Protein AF-A0A935LXB7-F1 (afdb_monomer)

Radius of gyration: 17.42 Å; Cα contacts (8 Å, |Δi|>4): 204; chains: 1; bounding box: 47×28×51 Å

Secondary structure (DSSP, 8-state):
-EEEEEEEEEETTEEEEEEEEEE-PBPTTS-B-----S--EEEEEE--HHHHHHHHHHHHHTTGGG--HHHHT--EEEEETTEEEE----S-EEEEEEEE-SS-EEEEEEESHHHHHHH-TT-HHHHHHHHHHHHHHHHHT-GGGS--

Structure (mmCIF, N/CA/C/O backbone):
data_AF-A0A935LXB7-F1
#
_entry.id   AF-A0A935LXB7-F1
#
loop_
_atom_site.group_PDB
_atom_site.id
_atom_site.type_symbol
_atom_site.label_atom_id
_atom_site.label_alt_id
_atom_site.label_comp_id
_atom_site.label_asym_id
_atom_site.label_entity_id
_atom_site.label_seq_id
_atom_site.pdbx_PDB_ins_code
_atom_site.Cartn_x
_atom_site.Cartn_y
_atom_site.Cartn_z
_atom_site.occupancy
_atom_site.B_iso_or_equiv
_atom_site.auth_seq_id
_atom_site.auth_comp_id
_atom_site.auth_asym_id
_atom_site.auth_atom_id
_atom_site.pdbx_PDB_model_num
ATOM 1 N N . MET A 1 1 ? 19.664 -3.097 11.910 1.00 53.97 1 MET A N 1
ATOM 2 C CA . MET A 1 1 ? 18.574 -2.351 11.214 1.00 53.97 1 MET A CA 1
ATOM 3 C C . MET A 1 1 ? 17.272 -2.235 12.041 1.00 53.97 1 MET A C 1
ATOM 5 O O . MET A 1 1 ? 16.930 -3.166 12.768 1.00 53.97 1 MET A O 1
ATOM 9 N N . ARG A 1 2 ? 16.499 -1.135 11.924 1.00 57.44 2 ARG A N 1
ATOM 10 C CA . ARG A 1 2 ? 15.151 -0.969 12.534 1.00 57.44 2 ARG A CA 1
ATOM 11 C C . ARG A 1 2 ? 14.087 -0.778 11.454 1.00 57.44 2 ARG A C 1
ATOM 13 O O . ARG A 1 2 ? 14.180 0.160 10.672 1.00 57.44 2 ARG A O 1
ATOM 20 N N . THR A 1 3 ? 13.020 -1.572 11.494 1.00 59.97 3 THR A N 1
ATOM 21 C CA . THR A 1 3 ? 11.838 -1.367 10.638 1.00 59.97 3 THR A CA 1
ATOM 22 C C . THR A 1 3 ? 10.629 -1.048 11.506 1.00 59.97 3 THR A C 1
ATOM 24 O O . THR A 1 3 ? 10.221 -1.874 12.329 1.00 59.97 3 THR A O 1
ATOM 27 N N . ARG A 1 4 ? 10.024 0.134 11.321 1.00 61.06 4 ARG A N 1
ATOM 28 C CA . ARG A 1 4 ? 8.711 0.428 11.907 1.00 61.06 4 ARG A CA 1
ATOM 29 C C . ARG A 1 4 ? 7.619 0.060 10.917 1.00 61.06 4 ARG A C 1
ATOM 31 O O . ARG A 1 4 ? 7.540 0.626 9.835 1.00 61.06 4 ARG A O 1
ATOM 38 N N . ASN A 1 5 ? 6.747 -0.840 11.336 1.00 66.69 5 ASN A N 1
ATOM 39 C CA . ASN A 1 5 ? 5.547 -1.200 10.601 1.00 66.69 5 ASN A CA 1
ATOM 40 C C . ASN A 1 5 ? 4.372 -0.414 11.180 1.00 66.69 5 ASN A C 1
ATOM 42 O O . ASN A 1 5 ? 4.295 -0.213 12.400 1.00 66.69 5 ASN A O 1
ATOM 46 N N . ILE A 1 6 ? 3.467 0.037 10.315 1.00 66.44 6 ILE A N 1
ATOM 47 C CA . ILE A 1 6 ? 2.292 0.798 10.729 1.00 66.44 6 ILE A CA 1
ATOM 48 C C . ILE A 1 6 ? 1.058 0.207 10.056 1.00 66.44 6 ILE A C 1
ATOM 50 O O . ILE A 1 6 ? 1.005 0.081 8.839 1.00 66.44 6 ILE A O 1
ATOM 54 N N . ILE A 1 7 ? 0.074 -0.165 10.869 1.00 72.81 7 ILE A N 1
ATOM 55 C CA . ILE A 1 7 ? -1.177 -0.800 10.456 1.00 72.81 7 ILE A CA 1
ATOM 56 C C . ILE A 1 7 ? -2.328 0.158 10.744 1.00 72.81 7 ILE A C 1
ATOM 58 O O . ILE A 1 7 ? -2.380 0.777 11.810 1.00 72.81 7 ILE A O 1
ATOM 62 N N . ILE A 1 8 ? -3.289 0.231 9.828 1.00 74.81 8 ILE A N 1
ATOM 63 C CA . ILE A 1 8 ? -4.576 0.888 10.063 1.00 74.81 8 ILE A CA 1
ATOM 64 C C . ILE A 1 8 ? -5.606 -0.187 10.349 1.00 74.81 8 ILE A C 1
ATOM 66 O O . ILE A 1 8 ? -5.835 -1.072 9.535 1.00 74.81 8 ILE A O 1
ATOM 70 N N . ALA A 1 9 ? -6.233 -0.101 11.514 1.00 77.94 9 ALA A N 1
ATOM 71 C CA . ALA A 1 9 ? -7.217 -1.065 11.966 1.00 77.94 9 ALA A CA 1
ATOM 72 C C . ALA A 1 9 ? -8.563 -0.383 12.213 1.00 77.94 9 ALA A C 1
ATOM 74 O O . ALA A 1 9 ? -8.622 0.668 12.858 1.00 77.94 9 ALA A O 1
ATOM 75 N N . ASN A 1 10 ? -9.642 -1.025 11.770 1.00 80.81 10 ASN A N 1
ATOM 76 C CA . ASN A 1 10 ? -11.012 -0.701 12.157 1.00 80.81 10 ASN A CA 1
ATOM 77 C C . ASN A 1 10 ? -11.586 -1.867 12.964 1.00 80.81 10 ASN A C 1
ATOM 79 O O . ASN A 1 10 ? -11.628 -2.998 12.486 1.00 80.81 10 ASN A O 1
ATOM 83 N N . LYS A 1 11 ? -12.047 -1.593 14.186 1.00 82.00 11 LYS A N 1
ATOM 84 C CA . LYS A 1 11 ? -12.830 -2.549 14.978 1.00 82.00 11 LYS A CA 1
ATOM 85 C C . LYS A 1 11 ? -14.090 -1.862 15.479 1.00 82.00 11 LYS A C 1
ATOM 87 O O . LYS A 1 11 ? -13.992 -0.913 16.256 1.00 82.00 11 LYS A O 1
ATOM 92 N N . LYS A 1 12 ? -15.267 -2.357 15.079 1.00 84.25 12 LYS A N 1
ATOM 93 C CA . LYS A 1 12 ? -16.577 -1.806 15.486 1.00 84.25 12 LYS A CA 1
ATOM 94 C C . LYS A 1 12 ? -16.656 -0.281 15.270 1.00 84.25 12 LYS A C 1
ATOM 96 O O . LYS A 1 12 ? -16.970 0.460 16.197 1.00 84.25 12 LYS A O 1
ATOM 101 N N . ASN A 1 13 ? -16.291 0.192 14.074 1.00 79.19 13 ASN A N 1
ATOM 102 C CA . ASN A 1 13 ? -16.240 1.615 13.696 1.00 79.19 13 ASN A CA 1
ATOM 103 C C . ASN A 1 13 ? -15.230 2.483 14.465 1.00 79.19 13 ASN A C 1
ATOM 105 O O . ASN A 1 13 ? -15.208 3.704 14.293 1.00 79.19 13 ASN A O 1
ATOM 109 N N . LYS A 1 14 ? -14.354 1.878 15.276 1.00 83.50 14 LYS A N 1
ATOM 110 C CA . LYS A 1 14 ? -13.237 2.574 15.916 1.00 83.50 14 LYS A CA 1
ATOM 111 C C . LYS A 1 14 ? -11.978 2.361 15.093 1.00 83.50 14 LYS A C 1
ATOM 113 O O . LYS A 1 14 ? -11.466 1.244 15.006 1.00 83.50 14 LYS A O 1
ATOM 118 N N . TRP A 1 15 ? -11.484 3.451 14.521 1.00 85.94 15 TRP A N 1
ATOM 119 C CA . TRP A 1 15 ? -10.247 3.462 13.761 1.00 85.94 15 TRP A CA 1
ATOM 120 C C . TRP A 1 15 ? -9.040 3.675 14.674 1.00 85.94 1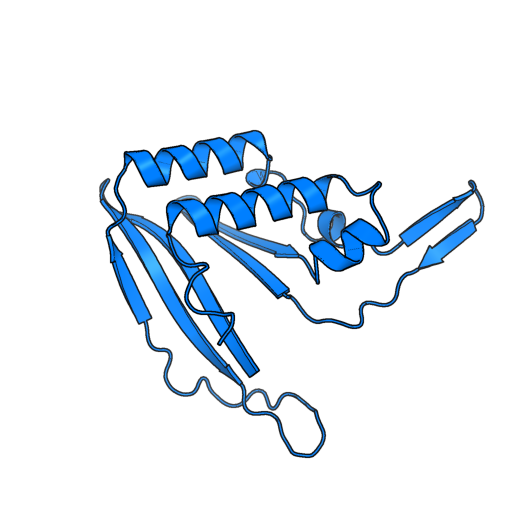5 TRP A C 1
ATOM 122 O O . TRP A 1 15 ? -9.042 4.518 15.577 1.00 85.94 15 TRP A O 1
ATOM 132 N N . SER A 1 16 ? -7.979 2.918 14.422 1.00 84.94 16 SER A N 1
ATOM 133 C CA . SER A 1 16 ? -6.716 3.036 15.141 1.00 84.94 16 SER A CA 1
ATOM 134 C C . SER A 1 16 ? -5.523 2.784 14.234 1.00 84.94 16 SER A C 1
ATOM 136 O O . SER A 1 16 ? -5.595 1.979 13.313 1.00 84.94 16 SER A O 1
ATOM 138 N N . LEU A 1 17 ? -4.422 3.454 14.542 1.00 81.56 17 LEU A N 1
A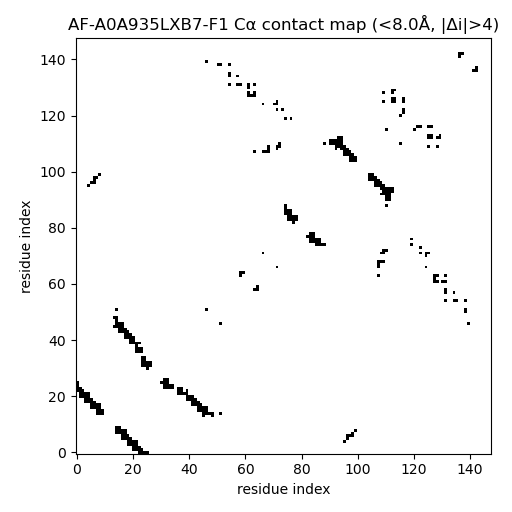TOM 139 C CA . LEU A 1 17 ? -3.096 3.161 14.030 1.00 81.56 17 LEU A CA 1
ATOM 140 C C . LEU A 1 17 ? -2.389 2.252 15.030 1.00 81.56 17 LEU A C 1
ATOM 142 O O . LEU A 1 17 ? -2.363 2.556 16.227 1.00 81.56 17 LEU A O 1
ATOM 146 N N . ILE A 1 18 ? -1.820 1.158 14.547 1.00 77.50 18 ILE A N 1
ATOM 147 C CA . ILE A 1 18 ? -0.982 0.254 15.327 1.00 77.50 18 ILE A CA 1
ATOM 148 C C . ILE A 1 18 ? 0.435 0.374 14.782 1.00 77.50 18 ILE A C 1
ATOM 150 O O . ILE A 1 18 ? 0.654 0.207 13.589 1.00 77.50 18 ILE A O 1
ATOM 154 N N . PHE A 1 19 ? 1.392 0.669 15.647 1.00 75.75 19 PHE A N 1
ATOM 155 C CA . PHE A 1 19 ? 2.802 0.779 15.305 1.00 75.75 19 PHE A CA 1
ATOM 156 C C . PHE A 1 19 ? 3.538 -0.366 15.967 1.00 75.75 19 PHE A C 1
ATOM 158 O O . PHE A 1 19 ? 3.323 -0.610 17.154 1.00 75.75 19 PHE A O 1
ATOM 165 N N . TYR A 1 20 ? 4.441 -1.016 15.248 1.00 71.69 20 TYR A N 1
ATOM 166 C CA . TYR A 1 20 ? 5.373 -1.923 15.891 1.00 71.69 20 TYR A CA 1
ATOM 167 C C . TYR A 1 20 ? 6.762 -1.831 15.275 1.00 71.69 20 TYR A C 1
ATOM 169 O O . TYR A 1 20 ? 6.933 -1.757 14.057 1.00 71.69 20 TYR A O 1
ATOM 177 N N . ASP A 1 21 ? 7.761 -1.795 16.148 1.00 68.44 21 ASP A N 1
ATOM 178 C CA . ASP A 1 21 ? 9.165 -1.783 15.765 1.00 68.44 21 ASP A CA 1
ATOM 179 C C . ASP A 1 21 ? 9.682 -3.231 15.732 1.00 68.44 21 ASP A C 1
ATOM 181 O O . ASP A 1 21 ? 9.526 -3.973 16.707 1.00 68.44 21 ASP A O 1
ATOM 185 N N . ARG A 1 22 ? 10.280 -3.636 14.605 1.00 64.88 22 ARG A N 1
ATOM 186 C CA . ARG A 1 22 ? 11.149 -4.819 14.531 1.00 64.88 22 ARG A CA 1
ATOM 187 C C . ARG A 1 22 ? 12.599 -4.356 14.535 1.00 64.88 22 ARG A C 1
ATOM 189 O O . ARG A 1 22 ? 12.967 -3.455 13.778 1.00 64.88 22 ARG A O 1
ATOM 196 N N . PHE A 1 23 ? 13.395 -4.984 15.387 1.00 63.56 23 PHE A N 1
ATOM 197 C CA . PHE A 1 23 ? 14.833 -4.778 15.477 1.00 63.56 23 PHE A CA 1
ATOM 198 C C . PHE A 1 23 ? 15.528 -6.005 14.893 1.00 63.56 23 PHE A C 1
ATOM 200 O O . PHE A 1 23 ? 15.165 -7.128 15.240 1.00 63.56 23 PHE A O 1
ATOM 207 N N . TYR A 1 24 ? 16.497 -5.772 14.012 1.00 59.41 24 TYR A N 1
ATOM 208 C CA . TYR A 1 24 ? 17.373 -6.797 13.451 1.00 59.41 24 TYR A CA 1
ATOM 209 C C . TYR A 1 24 ? 18.799 -6.524 13.933 1.00 59.41 24 TYR A C 1
ATOM 211 O O . TYR A 1 24 ? 19.264 -5.383 13.790 1.00 59.41 24 TYR A O 1
ATOM 219 N N . SER A 1 25 ? 19.474 -7.533 14.491 1.00 55.53 25 SER A N 1
ATOM 220 C CA . SER A 1 25 ? 20.922 -7.471 14.707 1.00 55.53 25 SER A CA 1
ATOM 221 C C . SER A 1 25 ? 21.644 -7.846 13.417 1.00 55.53 25 SER A C 1
ATOM 223 O O . SER A 1 25 ? 21.316 -8.855 12.792 1.00 55.53 25 SER A O 1
ATOM 225 N N . GLU A 1 26 ? 22.625 -7.043 13.036 1.00 54.50 26 GLU A N 1
ATOM 226 C CA . GLU A 1 26 ? 23.605 -7.403 12.013 1.00 54.50 26 GLU A CA 1
ATOM 227 C C . GLU A 1 26 ? 24.828 -7.996 12.718 1.00 54.50 26 GLU A C 1
ATOM 229 O O . GLU A 1 26 ? 25.209 -7.537 13.796 1.00 54.50 26 GLU A O 1
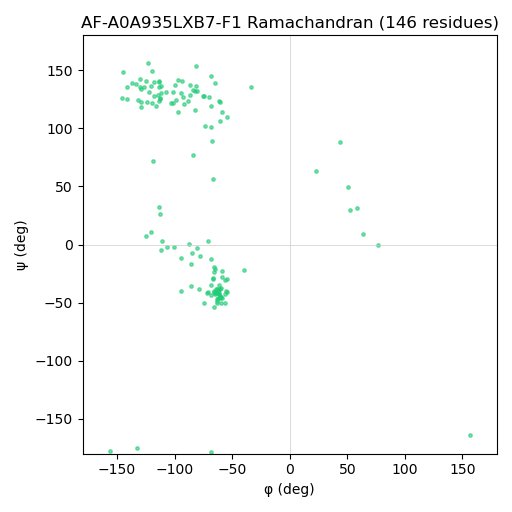ATOM 234 N N . ASP A 1 27 ? 25.405 -9.038 12.134 1.00 49.31 27 ASP A N 1
ATOM 235 C CA . ASP A 1 27 ? 26.736 -9.529 12.495 1.00 49.31 27 ASP A CA 1
ATOM 236 C C . ASP A 1 27 ? 27.799 -8.669 11.797 1.00 49.31 27 ASP A C 1
ATOM 238 O O . ASP A 1 27 ? 27.554 -8.099 10.733 1.00 49.31 27 ASP A O 1
ATOM 242 N N . THR A 1 28 ? 28.986 -8.591 12.398 1.00 51.53 28 THR A N 1
ATOM 243 C CA . THR A 1 28 ? 30.250 -8.094 11.821 1.00 51.53 28 THR A CA 1
ATOM 244 C C . THR A 1 28 ? 30.542 -8.483 10.359 1.00 51.53 28 THR A C 1
ATOM 246 O O . THR A 1 28 ? 31.307 -7.789 9.698 1.00 51.53 28 THR A O 1
ATOM 249 N N . SER A 1 29 ? 29.936 -9.546 9.832 1.00 57.81 29 SER A N 1
ATOM 250 C CA . SER A 1 29 ? 30.040 -10.019 8.445 1.00 57.81 29 SER A CA 1
ATOM 251 C C . SER A 1 29 ? 29.027 -9.389 7.473 1.00 57.81 29 SER A C 1
ATOM 253 O O . SER A 1 29 ? 29.014 -9.738 6.294 1.00 57.81 29 SER A O 1
ATOM 255 N N . GLY A 1 30 ? 28.163 -8.475 7.932 1.00 52.38 30 GLY A N 1
ATOM 256 C CA . GLY A 1 30 ? 27.166 -7.792 7.093 1.00 52.38 30 GLY A CA 1
ATOM 257 C C . GLY A 1 30 ? 25.940 -8.643 6.737 1.00 52.38 30 GLY A C 1
ATOM 258 O O . GLY A 1 30 ? 25.018 -8.158 6.081 1.00 52.38 30 GLY A O 1
ATOM 259 N N . TYR A 1 31 ? 25.883 -9.897 7.191 1.00 50.97 31 TYR A N 1
ATOM 260 C CA . TYR A 1 31 ? 24.713 -10.755 7.029 1.00 50.97 31 TYR A CA 1
ATOM 261 C C . TYR A 1 31 ? 23.685 -10.490 8.137 1.00 50.97 31 TYR A C 1
ATOM 263 O O . TYR A 1 31 ? 24.005 -10.436 9.327 1.00 50.97 31 TYR A O 1
ATOM 271 N N . ILE A 1 32 ? 22.412 -10.344 7.745 1.00 53.44 32 ILE A N 1
ATOM 272 C CA . ILE A 1 32 ? 21.292 -10.228 8.685 1.00 53.44 32 ILE A CA 1
ATOM 273 C C . ILE A 1 32 ? 21.138 -11.579 9.386 1.00 53.44 32 ILE A C 1
ATOM 275 O O . ILE A 1 32 ? 20.541 -12.511 8.837 1.00 53.44 32 ILE A O 1
ATOM 279 N N . ILE A 1 33 ? 21.633 -11.686 10.620 1.00 54.19 33 ILE A N 1
ATOM 280 C CA . ILE A 1 33 ? 21.243 -12.790 11.490 1.00 54.19 33 ILE A CA 1
ATOM 281 C C . ILE A 1 33 ? 19.730 -12.649 11.673 1.00 54.19 33 ILE A C 1
ATOM 283 O O . ILE A 1 33 ? 19.241 -11.605 12.112 1.00 54.19 33 ILE A O 1
ATOM 287 N N . LYS A 1 34 ? 18.960 -13.695 11.340 1.00 53.22 34 LYS A N 1
ATOM 288 C CA . LYS A 1 34 ? 17.541 -13.831 11.720 1.00 53.22 34 LYS A CA 1
ATOM 289 C C . LYS A 1 34 ? 17.442 -13.999 13.246 1.00 53.22 34 LYS A C 1
ATOM 291 O O . LYS A 1 34 ? 16.946 -15.001 13.747 1.00 53.22 34 LYS A O 1
ATOM 296 N N . SER A 1 35 ? 17.982 -13.050 14.000 1.00 49.31 35 SER A N 1
ATOM 297 C CA . SER A 1 35 ? 17.972 -13.029 15.449 1.00 49.31 35 SER A CA 1
ATOM 298 C C . SER A 1 35 ? 16.540 -12.771 15.880 1.00 49.31 35 SER A C 1
ATOM 300 O O . SER A 1 35 ? 15.909 -11.819 15.409 1.00 49.31 35 SER A O 1
ATOM 302 N N . GLN A 1 36 ? 16.034 -13.645 16.741 1.00 49.62 36 GLN A N 1
ATOM 303 C CA . GLN A 1 36 ? 14.718 -13.582 17.365 1.00 49.62 36 GLN A CA 1
ATOM 304 C C . GLN A 1 36 ? 14.273 -12.133 17.628 1.00 49.62 36 GLN A C 1
ATOM 306 O O . GLN A 1 36 ? 15.083 -11.332 18.100 1.00 49.62 36 GLN A O 1
ATOM 311 N N . PRO A 1 37 ? 13.011 -11.770 17.331 1.00 52.50 37 PRO A N 1
ATOM 312 C CA . PRO A 1 37 ? 12.543 -10.399 17.470 1.00 52.50 37 PRO A CA 1
ATOM 313 C C . PRO A 1 37 ? 12.818 -9.899 18.889 1.00 52.50 37 PRO A C 1
ATOM 315 O O . PRO A 1 37 ? 12.183 -10.336 19.849 1.00 52.50 37 PRO A O 1
ATOM 318 N N . ILE A 1 38 ? 13.768 -8.968 19.010 1.00 55.59 38 ILE A N 1
ATOM 319 C CA . ILE A 1 38 ? 14.119 -8.305 20.264 1.00 55.59 38 ILE A CA 1
ATOM 320 C C . ILE A 1 38 ? 12.910 -7.447 20.641 1.00 55.59 38 ILE A C 1
ATOM 322 O O . ILE A 1 38 ? 12.766 -6.314 20.192 1.00 55.59 38 ILE A O 1
ATOM 326 N N . LYS A 1 39 ? 11.979 -8.045 21.389 1.00 57.12 39 LYS A N 1
ATOM 327 C CA . LYS A 1 39 ? 10.807 -7.430 22.023 1.00 57.12 39 LYS A CA 1
ATOM 328 C C . LYS A 1 39 ? 10.056 -6.436 21.121 1.00 57.12 39 LYS A C 1
ATOM 330 O O . LYS A 1 39 ? 10.267 -5.224 21.177 1.00 57.12 39 LYS A O 1
ATOM 335 N N . THR A 1 40 ? 9.106 -6.940 20.333 1.00 63.22 40 THR A N 1
ATOM 336 C CA . THR A 1 40 ? 8.202 -6.100 19.535 1.00 63.22 40 THR A CA 1
ATOM 337 C C . THR A 1 40 ? 7.388 -5.175 20.445 1.00 63.22 40 THR A C 1
ATOM 339 O O . THR A 1 40 ? 6.468 -5.609 21.137 1.00 63.22 40 THR A O 1
ATOM 342 N N . LYS A 1 41 ? 7.714 -3.878 20.457 1.00 67.69 41 LYS A N 1
ATOM 343 C CA . LYS A 1 41 ? 6.899 -2.868 21.144 1.00 67.69 41 LYS A CA 1
ATOM 344 C C . LYS A 1 41 ? 5.745 -2.470 20.236 1.00 67.69 41 LYS A C 1
ATOM 346 O O . LYS A 1 41 ? 5.978 -1.899 19.172 1.00 67.69 41 LYS A O 1
ATOM 351 N N . ILE A 1 42 ? 4.522 -2.770 20.666 1.00 77.00 42 ILE A N 1
ATOM 352 C CA . ILE A 1 42 ? 3.296 -2.415 19.953 1.00 77.00 42 ILE A CA 1
ATOM 353 C C . ILE A 1 42 ? 2.708 -1.153 20.585 1.00 77.00 42 ILE A C 1
ATOM 355 O O . ILE A 1 42 ? 2.429 -1.119 21.781 1.00 77.00 42 ILE A O 1
ATOM 359 N N . TYR A 1 43 ? 2.488 -0.125 19.775 1.00 79.56 43 TYR A N 1
ATOM 360 C CA . TYR A 1 43 ? 1.811 1.106 20.169 1.00 79.56 43 TYR A CA 1
ATOM 361 C C . TYR A 1 43 ? 0.490 1.209 19.429 1.00 79.56 43 TYR A C 1
ATOM 363 O O . TYR A 1 43 ? 0.419 0.916 18.239 1.00 79.56 43 TYR A O 1
ATOM 371 N N . LYS A 1 44 ? -0.553 1.681 20.106 1.00 83.19 44 LYS A N 1
ATOM 372 C CA . LYS A 1 44 ? -1.855 1.928 19.490 1.00 83.19 44 LYS A CA 1
ATOM 373 C C . LYS A 1 44 ? -2.249 3.382 19.688 1.00 83.19 44 LYS A C 1
ATOM 375 O O . LYS A 1 44 ? -2.201 3.892 20.802 1.00 83.19 44 LYS A O 1
ATOM 380 N N . LYS A 1 45 ? -2.671 4.038 18.613 1.00 85.25 45 LYS A N 1
ATOM 381 C CA . LYS A 1 45 ? -3.170 5.416 18.617 1.00 85.25 45 LYS A CA 1
ATOM 382 C C . LYS A 1 45 ? -4.537 5.450 17.952 1.00 85.25 45 LYS A C 1
ATOM 384 O O . LYS A 1 45 ? -4.720 4.838 16.905 1.00 85.25 45 LYS A O 1
ATOM 389 N N . SER A 1 46 ? -5.506 6.150 18.528 1.00 86.12 46 SER A N 1
ATOM 390 C CA . SER A 1 46 ? -6.777 6.387 17.840 1.00 86.12 46 SER A CA 1
ATOM 391 C C . SER A 1 46 ? -6.567 7.315 16.640 1.00 86.12 46 SER A C 1
ATOM 393 O O . SER A 1 46 ? -5.732 8.223 16.665 1.00 86.12 46 SER A O 1
ATOM 395 N N . ILE A 1 47 ? -7.322 7.087 15.570 1.00 88.50 47 ILE A N 1
ATOM 396 C CA . ILE A 1 47 ? -7.379 7.999 14.426 1.00 88.50 47 ILE A CA 1
ATOM 397 C C . ILE A 1 47 ? -8.835 8.379 14.174 1.00 88.50 47 ILE A C 1
ATOM 399 O O . ILE A 1 47 ? -9.748 7.570 14.321 1.00 88.50 47 ILE A O 1
ATOM 403 N N . ASN A 1 48 ? -9.057 9.647 13.839 1.00 89.94 48 ASN A N 1
ATOM 404 C CA . ASN A 1 48 ? -10.385 10.151 13.525 1.00 89.94 48 ASN A CA 1
ATOM 405 C C . ASN A 1 48 ? -10.925 9.478 12.246 1.00 89.94 48 ASN A C 1
ATOM 407 O O . ASN A 1 48 ? -10.191 9.341 11.267 1.00 89.94 48 ASN A O 1
ATOM 411 N N . LYS A 1 49 ? -12.215 9.116 12.233 1.00 88.00 49 LYS A N 1
ATOM 412 C CA . LYS A 1 49 ? -12.879 8.475 11.084 1.00 88.00 49 LYS A CA 1
ATOM 413 C C . LYS A 1 49 ? -12.726 9.273 9.784 1.00 88.00 49 LYS A C 1
ATOM 415 O O . LYS A 1 49 ? -12.455 8.672 8.757 1.00 88.00 49 LYS A O 1
ATOM 420 N N . ARG A 1 50 ? -12.830 10.607 9.821 1.00 90.75 50 ARG A N 1
ATOM 421 C CA . ARG A 1 50 ? -12.635 11.477 8.647 1.00 90.75 50 ARG A CA 1
ATOM 422 C C . ARG A 1 50 ? -11.244 11.298 8.046 1.00 90.75 50 ARG A C 1
ATOM 424 O O . ARG A 1 50 ? -11.120 11.134 6.845 1.00 90.75 50 ARG A O 1
ATOM 431 N N . LYS A 1 51 ? -10.214 11.284 8.897 1.00 90.00 51 LYS A N 1
ATOM 432 C CA . LYS A 1 51 ? -8.816 11.076 8.491 1.00 90.00 51 LYS A CA 1
ATOM 433 C C . LYS A 1 51 ? -8.581 9.674 7.927 1.00 90.00 51 LYS A C 1
ATOM 435 O O . LYS A 1 51 ? -7.871 9.525 6.943 1.00 90.00 51 LYS A O 1
ATOM 440 N N . ALA A 1 52 ? -9.178 8.656 8.545 1.00 87.50 52 ALA A N 1
ATOM 441 C CA . ALA A 1 52 ? -9.114 7.293 8.026 1.00 87.50 52 ALA A CA 1
ATOM 442 C C . ALA A 1 52 ? -9.798 7.187 6.653 1.00 87.50 52 ALA A C 1
ATOM 444 O O . ALA A 1 52 ? -9.200 6.665 5.722 1.00 87.50 52 ALA A O 1
ATOM 445 N N . ASN A 1 53 ? -10.999 7.752 6.506 1.00 88.75 53 ASN A N 1
ATOM 446 C CA . ASN A 1 53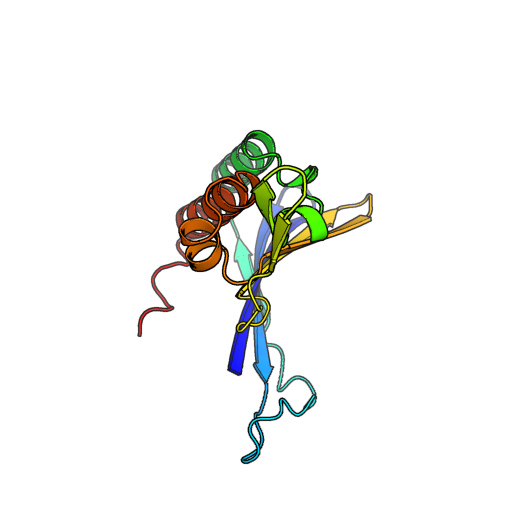 ? -11.728 7.776 5.239 1.00 88.75 53 ASN A CA 1
ATOM 447 C C . ASN A 1 53 ? -10.968 8.537 4.146 1.00 88.75 53 ASN A C 1
ATOM 449 O O . ASN A 1 53 ? -10.898 8.059 3.025 1.00 88.75 53 ASN A O 1
ATOM 453 N N . GLU A 1 54 ? -10.369 9.685 4.469 1.00 91.12 54 GLU A N 1
ATOM 454 C CA . GLU A 1 54 ? -9.537 10.451 3.532 1.00 91.12 54 GLU A CA 1
ATOM 455 C C . GLU A 1 54 ? -8.399 9.598 2.961 1.00 91.12 54 GLU A C 1
ATOM 457 O O . GLU A 1 54 ? -8.097 9.674 1.775 1.00 91.12 54 GLU A O 1
ATOM 462 N N . LEU A 1 55 ? -7.782 8.766 3.799 1.00 89.44 55 LEU A N 1
ATOM 463 C CA . LEU A 1 55 ? -6.725 7.875 3.356 1.00 89.44 55 LEU A CA 1
ATOM 464 C C . LEU A 1 55 ? -7.251 6.715 2.505 1.00 89.44 55 LEU A C 1
ATOM 466 O O . LEU A 1 55 ? -6.629 6.389 1.501 1.00 89.44 55 LEU A O 1
ATOM 470 N N . LEU A 1 56 ? -8.380 6.111 2.884 1.00 88.44 56 LEU A N 1
ATOM 471 C CA . LEU A 1 56 ? -9.000 5.046 2.089 1.00 88.44 56 LEU A CA 1
ATOM 472 C C . LEU A 1 56 ? -9.396 5.548 0.702 1.00 88.44 56 LEU A C 1
ATOM 474 O O . LEU A 1 56 ? -9.097 4.879 -0.275 1.00 88.44 56 LEU A O 1
ATOM 478 N N . LEU A 1 57 ? -9.957 6.757 0.610 1.00 91.44 57 LEU A N 1
ATOM 479 C CA . LEU A 1 57 ? -10.271 7.387 -0.672 1.00 91.44 57 LEU A CA 1
ATOM 480 C C . LEU A 1 57 ? -9.019 7.594 -1.529 1.00 91.44 57 LEU A C 1
ATOM 482 O O . LEU A 1 57 ? -9.067 7.395 -2.737 1.00 91.44 57 LEU A O 1
ATOM 486 N N . THR A 1 58 ? -7.885 7.963 -0.923 1.00 92.81 58 THR A N 1
ATOM 487 C CA . THR A 1 58 ? -6.612 8.005 -1.655 1.00 92.81 58 THR A CA 1
ATOM 488 C C . THR A 1 58 ? -6.180 6.612 -2.104 1.00 92.81 58 THR A C 1
ATOM 490 O O . THR A 1 58 ? -5.755 6.454 -3.237 1.00 92.81 58 THR A O 1
ATOM 493 N N . PHE A 1 59 ? -6.308 5.589 -1.263 1.00 90.25 59 PHE A N 1
ATOM 494 C CA . PHE A 1 59 ? -5.956 4.215 -1.633 1.00 90.25 59 PHE A CA 1
ATOM 495 C C . PHE A 1 59 ? -6.827 3.677 -2.776 1.00 90.25 59 PHE A C 1
ATOM 497 O O . PHE A 1 59 ? -6.309 3.010 -3.674 1.00 90.25 59 PHE A O 1
ATOM 504 N N . ASP A 1 60 ? -8.115 4.020 -2.779 1.00 90.50 60 ASP A N 1
ATOM 505 C CA . ASP A 1 60 ? -9.036 3.728 -3.875 1.00 90.50 60 ASP A CA 1
ATOM 506 C C . ASP A 1 60 ? -8.603 4.446 -5.162 1.00 90.50 60 ASP A C 1
ATOM 508 O O . ASP A 1 60 ? -8.457 3.803 -6.202 1.00 90.50 60 ASP A O 1
ATOM 512 N N . ALA A 1 61 ? -8.335 5.756 -5.085 1.00 93.38 61 ALA A N 1
ATOM 513 C CA . ALA A 1 61 ? -7.938 6.576 -6.232 1.00 93.38 61 ALA A CA 1
ATOM 514 C C . ALA A 1 61 ? -6.610 6.121 -6.861 1.00 93.38 61 ALA A C 1
ATOM 516 O O . ALA A 1 61 ? -6.496 6.039 -8.081 1.00 93.38 61 ALA A O 1
ATOM 517 N N . GLU A 1 62 ? -5.634 5.759 -6.029 1.00 93.69 62 GLU A N 1
ATOM 518 C CA . GLU A 1 62 ? -4.318 5.271 -6.460 1.00 93.69 62 GLU A CA 1
ATOM 519 C C . GLU A 1 62 ? -4.334 3.786 -6.858 1.00 93.69 62 GLU A C 1
ATOM 521 O O . GLU A 1 62 ? -3.325 3.246 -7.315 1.00 93.69 62 GLU A O 1
ATOM 526 N N . ARG A 1 63 ? -5.486 3.114 -6.712 1.00 90.25 63 ARG A N 1
ATOM 527 C CA . ARG A 1 63 ? -5.716 1.704 -7.059 1.00 90.25 63 ARG A CA 1
ATOM 528 C C . ARG A 1 63 ? -4.783 0.730 -6.336 1.00 90.25 63 ARG A C 1
ATOM 530 O O . ARG A 1 63 ? -4.510 -0.353 -6.855 1.00 90.25 63 ARG A O 1
ATOM 537 N N . ILE A 1 64 ? -4.354 1.045 -5.110 1.00 87.25 64 ILE A N 1
ATOM 538 C CA . ILE A 1 64 ? -3.426 0.190 -4.343 1.00 87.25 64 ILE A CA 1
ATOM 539 C C . ILE A 1 64 ? -3.985 -1.223 -4.108 1.00 87.25 64 ILE A C 1
ATOM 541 O O . ILE A 1 64 ? -3.243 -2.201 -4.028 1.00 87.25 64 ILE A O 1
ATOM 545 N N . TRP A 1 65 ? -5.314 -1.357 -4.070 1.00 84.00 65 TRP A N 1
ATOM 546 C CA . TRP A 1 65 ? -6.023 -2.637 -3.970 1.00 84.00 65 TRP A CA 1
ATOM 547 C C . TRP A 1 65 ? -5.898 -3.514 -5.213 1.00 84.00 65 TRP A C 1
ATOM 549 O O . TRP A 1 65 ? -6.298 -4.671 -5.185 1.00 84.00 65 TRP A O 1
ATOM 559 N N . SER A 1 66 ? -5.401 -2.979 -6.321 1.00 86.19 66 SER A N 1
ATOM 560 C CA . SER A 1 66 ? -5.151 -3.724 -7.557 1.00 86.19 66 SER A CA 1
ATOM 561 C C . SER A 1 66 ? -3.663 -3.968 -7.782 1.00 86.19 66 SER A C 1
ATOM 563 O O . SER A 1 66 ? -3.311 -4.630 -8.749 1.00 86.19 66 SER A O 1
ATOM 565 N N . PHE A 1 67 ? -2.787 -3.469 -6.902 1.00 87.25 67 PHE A N 1
ATOM 566 C CA . PHE A 1 67 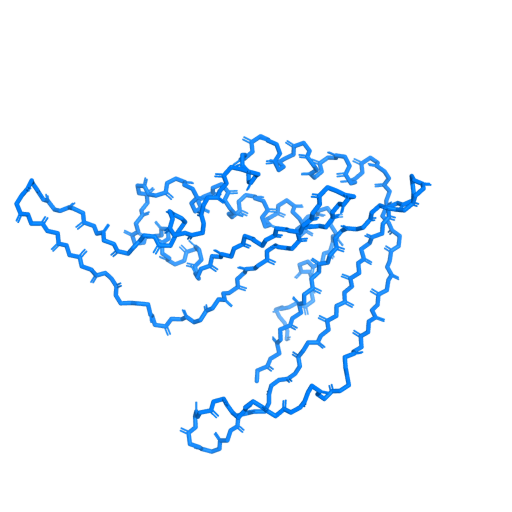? -1.351 -3.626 -7.089 1.00 87.25 67 PHE A CA 1
ATOM 567 C C . PHE A 1 67 ? -0.940 -5.076 -6.926 1.00 87.25 67 PHE A C 1
ATOM 569 O O . PHE A 1 67 ? -1.095 -5.674 -5.855 1.00 87.25 67 PHE A O 1
ATOM 576 N N . ASP A 1 68 ? -0.386 -5.607 -7.999 1.00 84.50 68 ASP A N 1
ATOM 577 C CA . ASP A 1 68 ? 0.435 -6.791 -7.957 1.00 84.50 68 ASP A CA 1
ATOM 578 C C . ASP A 1 68 ? 1.859 -6.402 -7.521 1.00 84.50 68 ASP A C 1
ATOM 580 O O . ASP A 1 68 ? 2.403 -5.373 -7.934 1.00 84.50 68 ASP A O 1
ATOM 584 N N . THR A 1 69 ? 2.437 -7.195 -6.617 1.00 82.12 69 THR A N 1
ATOM 585 C CA . THR A 1 69 ? 3.757 -6.885 -6.051 1.00 82.12 69 THR A CA 1
ATOM 586 C C . THR A 1 69 ? 4.844 -7.025 -7.106 1.00 82.12 69 THR A C 1
ATOM 588 O O . THR A 1 69 ? 5.783 -6.234 -7.094 1.00 82.12 69 THR A O 1
ATOM 591 N N . ASP A 1 70 ? 4.720 -7.970 -8.031 1.00 85.25 70 ASP A N 1
ATOM 592 C CA . ASP A 1 70 ? 5.741 -8.169 -9.058 1.00 85.25 70 ASP A CA 1
ATOM 593 C C . ASP A 1 70 ? 5.709 -7.006 -10.055 1.00 85.25 70 ASP A C 1
ATOM 595 O O . ASP A 1 70 ? 6.743 -6.409 -10.350 1.00 85.25 70 ASP A O 1
ATOM 599 N N . SER A 1 71 ? 4.508 -6.563 -10.429 1.00 86.62 71 SER A N 1
ATOM 600 C CA . SER A 1 71 ? 4.287 -5.392 -11.289 1.00 86.62 71 SER A CA 1
ATOM 601 C C . SER A 1 71 ? 4.856 -4.081 -10.717 1.00 86.62 71 SER A C 1
ATOM 603 O O . SER A 1 71 ? 5.390 -3.255 -11.455 1.00 86.62 71 SER A O 1
ATOM 605 N N . LEU A 1 72 ? 4.786 -3.874 -9.396 1.00 86.06 72 LEU A N 1
ATOM 606 C CA . LEU A 1 72 ? 5.415 -2.718 -8.728 1.00 86.06 72 LEU A CA 1
ATOM 607 C C . LEU A 1 72 ? 6.947 -2.754 -8.787 1.00 86.06 72 LEU A C 1
ATOM 609 O O . LEU A 1 72 ? 7.622 -1.720 -8.744 1.00 86.06 72 LEU A O 1
ATOM 613 N N . ASN A 1 73 ? 7.500 -3.958 -8.844 1.00 86.38 73 ASN A N 1
ATOM 614 C CA . ASN A 1 73 ? 8.919 -4.223 -8.686 1.00 86.38 73 ASN A CA 1
ATOM 615 C C . ASN A 1 73 ? 9.548 -4.728 -9.994 1.00 86.38 73 ASN A C 1
ATOM 617 O O . ASN A 1 73 ? 10.573 -5.399 -9.951 1.00 86.38 73 ASN A O 1
ATOM 621 N N . ILE A 1 74 ? 8.970 -4.369 -11.148 1.00 87.38 74 ILE A N 1
ATOM 622 C CA . ILE A 1 74 ? 9.567 -4.620 -12.465 1.00 87.38 74 ILE A CA 1
ATOM 623 C C . ILE A 1 74 ? 10.909 -3.891 -12.552 1.00 87.38 74 ILE A C 1
ATOM 625 O O . ILE A 1 74 ? 10.974 -2.675 -12.399 1.00 87.38 74 ILE A O 1
ATOM 629 N N . MET A 1 75 ? 11.980 -4.629 -12.812 1.00 86.50 75 MET A N 1
ATOM 630 C CA . MET A 1 75 ? 13.329 -4.066 -12.959 1.00 86.50 75 MET A CA 1
ATOM 631 C C . MET A 1 75 ? 13.848 -4.139 -14.393 1.00 86.50 75 MET A C 1
ATOM 633 O O . MET A 1 75 ? 14.985 -3.766 -14.667 1.00 86.50 75 MET A O 1
ATOM 637 N N . GLU A 1 76 ? 13.020 -4.634 -15.306 1.00 87.12 76 GLU A N 1
ATOM 638 C CA . GLU A 1 76 ? 13.332 -4.710 -16.721 1.00 87.12 76 GLU A CA 1
ATOM 639 C C . GLU A 1 76 ? 12.915 -3.410 -17.414 1.00 87.12 76 GLU A C 1
ATOM 641 O O . GLU A 1 76 ? 11.745 -3.024 -17.374 1.00 87.12 76 GLU A O 1
ATOM 646 N N . ARG A 1 77 ? 13.865 -2.761 -18.088 1.00 84.94 77 ARG A N 1
ATOM 647 C CA . ARG A 1 77 ? 13.604 -1.670 -19.027 1.00 84.94 77 ARG A CA 1
ATOM 648 C C . ARG A 1 77 ? 13.726 -2.203 -20.443 1.00 84.94 77 ARG A C 1
ATOM 650 O O . ARG A 1 77 ? 14.799 -2.662 -20.841 1.00 84.94 77 ARG A O 1
ATOM 657 N N . LYS A 1 78 ? 12.669 -2.080 -21.242 1.00 85.19 78 LYS A N 1
ATOM 658 C CA . LYS A 1 78 ? 12.773 -2.309 -22.688 1.00 85.19 78 LYS A CA 1
ATOM 659 C C . LYS A 1 78 ? 13.483 -1.132 -23.351 1.00 85.19 78 LYS A C 1
ATOM 661 O O . LYS A 1 78 ? 13.085 0.013 -23.166 1.00 85.19 78 LYS A O 1
ATOM 666 N N . ILE A 1 79 ? 14.524 -1.424 -24.124 1.00 84.19 79 ILE A N 1
ATOM 667 C CA . ILE A 1 79 ? 15.238 -0.436 -24.945 1.00 84.19 79 ILE A CA 1
ATOM 668 C C . ILE A 1 79 ? 14.662 -0.449 -26.367 1.00 84.19 79 ILE A C 1
ATOM 670 O O . ILE A 1 79 ? 14.469 0.605 -26.965 1.00 84.19 79 ILE A O 1
ATOM 674 N N . ASN A 1 80 ? 14.357 -1.640 -26.891 1.00 88.50 80 ASN A N 1
ATOM 675 C CA . ASN A 1 80 ? 13.618 -1.860 -28.136 1.00 88.50 80 ASN A CA 1
ATOM 676 C C . ASN A 1 80 ? 12.954 -3.254 -28.125 1.00 88.50 80 ASN A C 1
ATOM 678 O O . ASN A 1 80 ? 13.073 -3.989 -27.144 1.00 88.50 80 ASN A O 1
ATOM 682 N N . ASP A 1 81 ? 12.273 -3.627 -29.211 1.00 84.56 81 ASP A N 1
ATOM 683 C CA . ASP A 1 81 ? 11.506 -4.882 -29.314 1.00 84.56 81 ASP A CA 1
ATOM 684 C C . ASP A 1 81 ? 12.340 -6.156 -29.102 1.00 84.56 81 ASP A C 1
ATOM 686 O O . ASP A 1 81 ? 11.806 -7.192 -28.709 1.00 84.56 81 ASP A O 1
ATOM 690 N N . SER A 1 82 ? 13.651 -6.072 -29.323 1.00 86.12 82 SER A N 1
ATOM 691 C CA . SER A 1 82 ? 14.600 -7.187 -29.241 1.00 86.12 82 SER A CA 1
ATOM 692 C C . SER A 1 82 ? 15.583 -7.087 -28.071 1.00 86.12 82 SER A C 1
ATOM 694 O O . SER A 1 82 ? 16.378 -8.004 -27.872 1.00 86.12 82 SER A O 1
ATOM 696 N N . MET A 1 83 ? 15.566 -5.988 -27.309 1.00 88.75 83 MET A N 1
ATOM 697 C CA . MET A 1 83 ? 16.574 -5.712 -26.288 1.00 88.75 83 MET A CA 1
ATOM 698 C C . MET A 1 83 ? 15.963 -5.071 -25.046 1.00 88.75 83 MET A C 1
ATOM 700 O O . MET A 1 83 ? 15.356 -3.997 -25.098 1.00 88.75 83 MET A O 1
ATOM 704 N N . SER A 1 84 ? 16.217 -5.701 -23.906 1.00 89.19 84 SER A N 1
ATOM 705 C CA . SER A 1 84 ? 15.933 -5.163 -22.586 1.00 89.19 84 SER A CA 1
ATOM 706 C C . SER A 1 84 ? 17.192 -5.122 -21.728 1.00 89.19 84 SER A C 1
ATOM 708 O O . SER A 1 84 ? 18.170 -5.831 -21.970 1.00 89.19 84 SER A O 1
ATOM 710 N N . THR A 1 85 ? 17.181 -4.235 -20.741 1.00 86.50 85 THR A N 1
ATOM 711 C CA . THR A 1 85 ? 18.197 -4.164 -19.694 1.00 86.50 85 THR A CA 1
ATOM 712 C C . THR A 1 85 ? 17.541 -4.383 -18.340 1.00 86.50 85 THR A C 1
ATOM 714 O O . THR A 1 85 ? 16.379 -4.027 -18.141 1.00 86.50 85 THR A O 1
ATOM 717 N N . PHE A 1 86 ? 18.285 -4.969 -17.408 1.00 85.44 86 PHE A N 1
ATOM 718 C CA . PHE A 1 86 ? 17.820 -5.244 -16.055 1.00 85.44 86 PHE A CA 1
ATOM 719 C C . PHE A 1 86 ? 18.567 -4.363 -15.065 1.00 85.44 86 PHE A C 1
ATOM 721 O O . PHE A 1 86 ? 19.797 -4.319 -15.052 1.00 85.44 86 PHE A O 1
ATOM 728 N N . ILE A 1 87 ? 17.814 -3.697 -14.201 1.00 81.62 87 ILE A N 1
ATOM 729 C CA . ILE A 1 87 ? 18.361 -2.959 -13.070 1.00 81.62 87 ILE A CA 1
ATOM 730 C C . ILE A 1 87 ? 18.519 -3.925 -11.897 1.00 81.62 87 ILE A C 1
ATOM 732 O O . ILE A 1 87 ? 17.598 -4.653 -11.524 1.00 81.62 87 ILE A O 1
ATOM 736 N N . SER A 1 88 ? 19.712 -3.952 -11.308 1.00 76.00 88 SER A N 1
ATOM 737 C CA . SER A 1 88 ? 19.962 -4.780 -10.131 1.00 76.00 88 SER A CA 1
ATOM 738 C C . SER A 1 88 ? 19.326 -4.149 -8.893 1.00 76.00 88 SER A C 1
ATOM 740 O O . SER A 1 88 ? 19.574 -2.984 -8.575 1.00 76.00 88 SER A O 1
ATOM 742 N N . MET A 1 89 ? 18.532 -4.930 -8.157 1.00 69.38 89 MET A N 1
ATOM 743 C CA . MET A 1 89 ? 18.010 -4.497 -6.864 1.00 69.38 89 MET A CA 1
ATOM 744 C C . MET A 1 89 ? 19.116 -4.529 -5.812 1.00 69.38 89 MET A C 1
ATOM 746 O O . MET A 1 89 ? 19.452 -5.581 -5.273 1.00 69.38 89 MET A O 1
ATOM 750 N N . THR A 1 90 ? 19.666 -3.366 -5.490 1.00 67.88 90 THR A N 1
ATOM 751 C CA . THR A 1 90 ? 20.693 -3.198 -4.453 1.00 67.88 90 THR A CA 1
ATOM 752 C C . THR A 1 90 ? 20.096 -3.016 -3.056 1.00 67.88 90 THR A C 1
ATOM 754 O O . THR A 1 90 ? 20.791 -3.197 -2.055 1.00 67.88 90 THR A O 1
ATOM 757 N N . HIS A 1 91 ? 18.802 -2.687 -2.961 1.00 58.81 91 HIS A N 1
ATOM 758 C CA . HIS A 1 91 ? 18.124 -2.391 -1.702 1.00 58.81 91 HIS A CA 1
ATOM 759 C C . HIS A 1 91 ? 16.988 -3.377 -1.394 1.00 58.81 91 HIS A C 1
ATOM 761 O O . HIS A 1 91 ? 16.205 -3.759 -2.260 1.00 58.81 91 HIS A O 1
ATOM 767 N N . GLY A 1 92 ? 16.875 -3.770 -0.119 1.00 62.34 92 GLY A N 1
ATOM 768 C CA . GLY A 1 92 ? 15.744 -4.549 0.394 1.00 62.34 92 GLY A CA 1
ATOM 769 C C . GLY A 1 92 ? 14.426 -3.757 0.409 1.00 62.34 92 GLY A C 1
ATOM 770 O O . GLY A 1 92 ? 14.364 -2.603 -0.008 1.00 62.34 92 GLY A O 1
ATOM 771 N N . VAL A 1 93 ? 13.339 -4.378 0.884 1.00 62.97 93 VAL A N 1
ATOM 772 C CA . VAL A 1 93 ? 12.011 -3.730 0.937 1.00 62.97 93 VAL A CA 1
ATOM 773 C C . VAL A 1 93 ? 12.087 -2.462 1.793 1.00 62.97 93 VAL A C 1
ATOM 775 O O . VAL A 1 93 ? 12.279 -2.561 3.007 1.00 62.97 93 VAL A O 1
ATOM 778 N N . SER A 1 94 ? 11.890 -1.288 1.190 1.00 72.75 94 SER A N 1
ATOM 779 C CA . SER A 1 94 ? 11.879 -0.010 1.916 1.00 72.75 94 SER A CA 1
ATOM 780 C C . SER A 1 94 ? 10.496 0.298 2.490 1.00 72.75 94 SER A C 1
ATOM 782 O O . SER A 1 94 ? 10.382 0.795 3.614 1.00 72.75 94 SER A O 1
ATOM 784 N N . HIS A 1 95 ? 9.435 -0.071 1.766 1.00 76.25 95 HIS A N 1
ATOM 785 C CA . HIS A 1 95 ? 8.061 0.239 2.141 1.00 76.25 95 HIS A CA 1
ATOM 786 C C . HIS A 1 95 ? 7.112 -0.946 1.936 1.00 76.25 95 HIS A C 1
ATOM 788 O O . HIS A 1 95 ? 7.166 -1.671 0.941 1.00 76.25 95 HIS A O 1
ATOM 794 N N . ARG A 1 96 ? 6.212 -1.139 2.906 1.00 81.56 96 ARG A N 1
ATOM 795 C CA . ARG A 1 96 ? 5.244 -2.240 2.943 1.00 81.56 96 ARG A CA 1
ATOM 796 C C . ARG A 1 96 ? 3.940 -1.777 3.580 1.00 81.56 96 ARG A C 1
ATOM 798 O O . ARG A 1 96 ? 3.942 -1.319 4.721 1.00 81.56 96 ARG A O 1
ATOM 805 N N . PHE A 1 97 ? 2.837 -1.972 2.870 1.00 81.31 97 PHE A N 1
ATOM 806 C CA . PHE A 1 97 ? 1.490 -1.890 3.417 1.00 81.31 97 PHE A CA 1
ATOM 807 C C . PHE A 1 97 ? 0.954 -3.286 3.714 1.00 81.31 97 PHE A C 1
ATOM 809 O O . PHE A 1 97 ? 1.111 -4.218 2.925 1.00 81.31 97 PHE A O 1
ATOM 816 N N . GLU A 1 98 ? 0.314 -3.418 4.871 1.00 80.69 98 GLU A N 1
ATOM 817 C CA . GLU A 1 98 ? -0.394 -4.622 5.289 1.00 80.69 98 GLU A CA 1
ATOM 818 C C . GLU A 1 98 ? -1.865 -4.273 5.514 1.00 80.69 98 GLU A C 1
ATOM 820 O O . GLU A 1 98 ? -2.192 -3.414 6.338 1.00 80.69 98 GLU A O 1
ATOM 825 N N . PHE A 1 99 ? -2.745 -4.951 4.789 1.00 77.81 99 PHE A N 1
ATOM 826 C CA . PHE A 1 99 ? -4.186 -4.773 4.851 1.00 77.81 99 PHE A CA 1
ATOM 827 C C . PHE A 1 99 ? -4.816 -6.027 5.440 1.00 77.81 99 PHE A C 1
ATOM 829 O O . PHE A 1 99 ? -4.573 -7.132 4.961 1.00 77.81 99 PHE A O 1
ATOM 836 N N . ILE A 1 100 ? -5.619 -5.853 6.488 1.00 76.19 100 ILE A N 1
ATOM 837 C CA . ILE A 1 100 ? -6.323 -6.949 7.156 1.00 76.19 100 ILE A CA 1
ATOM 838 C C . ILE A 1 100 ? -7.791 -6.562 7.256 1.00 76.19 100 ILE A C 1
ATOM 840 O O . ILE A 1 100 ? -8.121 -5.524 7.838 1.00 76.19 100 ILE A O 1
ATOM 844 N N . ASN A 1 101 ? -8.670 -7.386 6.703 1.00 71.62 101 ASN A N 1
ATOM 845 C CA . ASN A 1 101 ? -10.113 -7.243 6.849 1.00 71.62 101 ASN A CA 1
ATOM 846 C C . ASN A 1 101 ? -10.736 -8.603 7.213 1.00 71.62 101 ASN A C 1
ATOM 848 O O . ASN A 1 101 ? -10.031 -9.573 7.482 1.00 71.62 101 ASN A O 1
ATOM 852 N N . LYS A 1 102 ? -12.069 -8.658 7.290 1.00 72.94 102 LYS A N 1
ATOM 853 C CA . LYS A 1 102 ? -12.798 -9.908 7.565 1.00 72.94 102 LYS A CA 1
ATOM 854 C C . LYS A 1 102 ? -12.654 -10.942 6.435 1.00 72.94 102 LYS A C 1
ATOM 856 O O . LYS A 1 102 ? -12.836 -12.124 6.688 1.00 72.94 102 LYS A O 1
ATOM 861 N N . ASP A 1 103 ? -12.354 -10.478 5.224 1.00 75.06 103 ASP A N 1
ATOM 862 C CA . ASP A 1 103 ? -12.334 -11.267 3.993 1.00 75.06 103 ASP A CA 1
ATOM 863 C C . ASP A 1 103 ? -10.921 -11.797 3.678 1.00 75.06 103 ASP A C 1
ATOM 865 O O . ASP A 1 103 ? -10.760 -12.670 2.831 1.00 75.06 103 ASP A O 1
ATOM 869 N N . GLY A 1 104 ? -9.887 -11.305 4.371 1.00 75.88 104 GLY A N 1
ATOM 870 C CA . GLY A 1 104 ? -8.526 -11.800 4.236 1.00 75.88 104 GLY A CA 1
ATOM 871 C C . GLY A 1 104 ? -7.430 -10.812 4.632 1.00 75.88 104 GLY A C 1
ATOM 872 O O . GLY A 1 104 ? -7.630 -9.805 5.319 1.00 75.88 104 GLY A O 1
ATOM 873 N N . TYR A 1 105 ? -6.226 -11.152 4.184 1.00 82.25 105 TYR A N 1
ATOM 874 C CA . TYR A 1 105 ? -4.985 -10.438 4.445 1.00 82.25 105 TYR A CA 1
ATOM 875 C C . TYR A 1 105 ? -4.253 -10.179 3.127 1.00 82.25 105 TYR A C 1
ATOM 877 O O . TYR A 1 105 ? -4.101 -11.091 2.316 1.00 82.25 105 TYR A O 1
ATOM 885 N N . ARG A 1 106 ? -3.774 -8.950 2.918 1.00 81.81 106 ARG A N 1
ATOM 886 C CA . ARG A 1 106 ? -3.004 -8.563 1.730 1.00 81.81 106 ARG A CA 1
ATOM 887 C C . ARG A 1 106 ? -1.775 -7.759 2.115 1.00 81.81 106 ARG A C 1
ATOM 889 O O . ARG A 1 106 ? -1.845 -6.854 2.943 1.00 81.81 106 ARG A O 1
ATOM 896 N N . ILE A 1 107 ? -0.661 -8.049 1.453 1.00 84.38 107 ILE A N 1
ATOM 897 C CA . ILE A 1 107 ? 0.568 -7.263 1.541 1.00 84.38 107 ILE A CA 1
ATOM 898 C C . ILE A 1 107 ? 0.816 -6.614 0.188 1.00 84.38 107 ILE A C 1
ATOM 900 O O . ILE A 1 107 ? 0.732 -7.283 -0.837 1.00 84.38 107 ILE A O 1
ATOM 904 N N . VAL A 1 108 ? 1.179 -5.337 0.204 1.00 86.31 108 VAL A N 1
ATOM 905 C CA . VAL A 1 108 ? 1.733 -4.640 -0.958 1.00 86.31 108 VAL A CA 1
ATOM 906 C C . VAL A 1 108 ? 3.079 -4.066 -0.538 1.00 86.31 108 VAL A C 1
ATOM 908 O O . VAL A 1 108 ? 3.158 -3.339 0.455 1.00 86.31 108 VAL A O 1
ATOM 911 N N . LYS A 1 109 ? 4.153 -4.430 -1.237 1.00 86.38 109 LYS A N 1
ATOM 912 C CA . LYS A 1 109 ? 5.520 -4.001 -0.913 1.00 86.38 109 LYS A CA 1
ATOM 913 C C . LYS A 1 109 ? 6.216 -3.451 -2.154 1.00 86.38 109 LYS A C 1
ATOM 915 O O . LYS A 1 109 ? 6.046 -4.000 -3.239 1.00 86.38 109 LYS A O 1
ATOM 920 N N . CYS A 1 110 ? 7.014 -2.407 -1.970 1.00 84.75 110 CYS A N 1
ATOM 921 C CA . CYS A 1 110 ? 7.847 -1.844 -3.025 1.00 84.75 110 CYS A CA 1
ATOM 922 C C . CYS A 1 110 ? 9.281 -1.678 -2.518 1.00 84.75 110 CYS A C 1
ATOM 924 O O . CYS A 1 110 ? 9.501 -1.222 -1.388 1.00 84.75 110 CYS A O 1
ATOM 926 N N . TYR A 1 111 ? 10.243 -2.077 -3.344 1.00 84.38 111 TYR A N 1
ATOM 927 C CA . TYR A 1 111 ? 11.665 -1.813 -3.121 1.00 84.38 111 TYR A CA 1
ATOM 928 C C . TYR A 1 111 ? 11.962 -0.384 -3.578 1.00 84.38 111 TYR A C 1
ATOM 930 O O . TYR A 1 111 ? 11.491 -0.007 -4.644 1.00 84.38 111 TYR A O 1
ATOM 938 N N . ASN A 1 112 ? 12.670 0.394 -2.749 1.00 81.00 112 ASN A N 1
ATOM 939 C CA . ASN A 1 112 ? 13.127 1.775 -2.993 1.00 81.00 112 ASN A CA 1
ATOM 940 C C . ASN A 1 112 ? 12.307 2.559 -4.048 1.00 81.00 112 ASN A C 1
ATOM 942 O O . ASN A 1 112 ? 12.840 2.864 -5.117 1.00 81.00 112 ASN A O 1
ATOM 946 N N . PRO A 1 113 ? 11.004 2.813 -3.805 1.00 85.75 113 PRO A N 1
ATOM 947 C CA . PRO A 1 113 ? 10.101 3.267 -4.854 1.00 85.75 113 PRO A CA 1
ATOM 948 C C . PRO A 1 113 ? 10.527 4.608 -5.445 1.00 85.75 113 PRO A C 1
ATOM 950 O O . PRO A 1 113 ? 10.361 4.791 -6.642 1.00 85.75 113 PRO A O 1
ATOM 953 N N . GLU A 1 114 ? 11.096 5.511 -4.643 1.00 86.69 114 GLU A N 1
ATOM 954 C CA . GLU A 1 114 ? 11.593 6.807 -5.102 1.00 86.69 114 GLU A CA 1
ATOM 955 C C . GLU A 1 114 ? 12.783 6.646 -6.060 1.00 86.69 114 GLU A C 1
ATOM 957 O O . GLU A 1 114 ? 12.717 7.116 -7.192 1.00 86.69 114 GLU A O 1
ATOM 962 N N . GLY A 1 115 ? 13.831 5.917 -5.658 1.00 84.12 115 GLY A N 1
ATOM 963 C CA . GLY A 1 115 ? 15.019 5.742 -6.502 1.00 84.12 115 GLY A CA 1
ATOM 964 C C . GLY A 1 115 ? 14.727 4.970 -7.791 1.00 84.12 115 GLY A C 1
ATOM 965 O O . GLY A 1 115 ? 15.148 5.374 -8.870 1.00 84.12 115 GLY A O 1
ATOM 966 N N . TYR A 1 116 ? 13.928 3.902 -7.720 1.00 85.50 116 TYR A N 1
ATOM 967 C CA . TYR A 1 116 ? 13.572 3.146 -8.926 1.00 85.50 116 TYR A CA 1
ATOM 968 C C . TYR A 1 116 ? 12.486 3.805 -9.778 1.00 85.50 116 TYR A C 1
ATOM 970 O O . TYR A 1 116 ? 12.233 3.331 -10.885 1.00 85.50 116 TYR A O 1
ATOM 978 N N . LEU A 1 117 ? 11.824 4.858 -9.297 1.00 88.19 117 LEU A N 1
ATOM 979 C CA . LEU A 1 117 ? 10.988 5.703 -10.147 1.00 88.19 117 LEU A CA 1
ATOM 980 C C . LEU A 1 117 ? 11.849 6.675 -10.962 1.00 88.19 117 LEU A C 1
ATOM 982 O O . LEU A 1 117 ? 11.545 6.897 -12.127 1.00 88.19 117 LEU A O 1
ATOM 986 N N . GLU A 1 118 ? 12.923 7.222 -10.385 1.00 86.69 118 GLU A N 1
ATOM 987 C CA . GLU A 1 118 ? 13.891 8.034 -11.140 1.00 86.69 118 GLU A CA 1
ATOM 988 C C . GLU A 1 118 ? 14.550 7.211 -12.251 1.00 86.69 118 GLU A C 1
ATOM 990 O O . GLU A 1 118 ? 14.741 7.699 -13.366 1.00 86.69 118 GLU A O 1
ATOM 995 N N . GLU A 1 119 ? 14.845 5.939 -11.969 1.00 85.50 119 GLU A N 1
ATOM 996 C CA . GLU A 1 119 ? 15.358 5.024 -12.980 1.00 85.50 119 GLU A CA 1
ATOM 997 C C . GLU A 1 119 ? 14.260 4.568 -13.953 1.00 85.50 119 GLU A C 1
ATOM 999 O O . GLU A 1 119 ? 14.457 4.656 -15.155 1.00 85.50 119 GLU A O 1
ATOM 1004 N N . LEU A 1 120 ? 13.100 4.092 -13.501 1.00 87.06 120 LEU A N 1
ATOM 1005 C CA . LEU A 1 120 ? 12.039 3.572 -14.382 1.00 87.06 120 LEU A CA 1
ATOM 1006 C C . LEU A 1 120 ? 10.747 4.389 -14.236 1.00 87.06 120 LEU A C 1
ATOM 1008 O O . LEU A 1 120 ? 9.770 3.897 -13.651 1.00 87.06 120 LEU A O 1
ATOM 1012 N N . PRO A 1 121 ? 10.719 5.634 -14.748 1.00 88.12 121 PRO A N 1
ATOM 1013 C CA . PRO A 1 121 ? 9.570 6.525 -14.607 1.00 88.12 121 PRO A CA 1
AT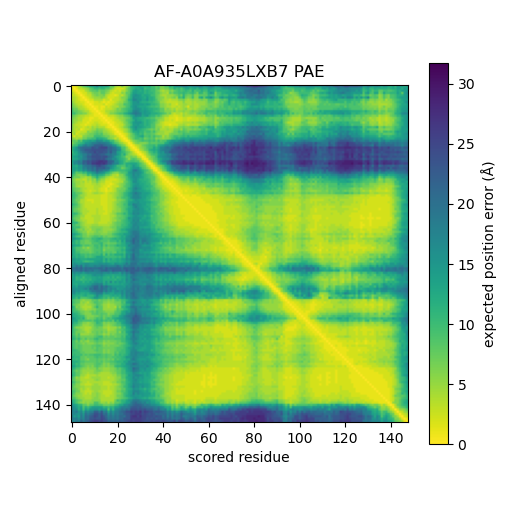OM 1014 C C . PRO A 1 121 ? 8.322 6.013 -15.337 1.00 88.12 121 PRO A C 1
ATOM 1016 O O . PRO A 1 121 ? 7.202 6.386 -14.987 1.00 88.12 121 PRO A O 1
ATOM 1019 N N . GLU A 1 122 ? 8.486 5.130 -16.324 1.00 86.12 122 GLU A N 1
ATOM 1020 C CA . GLU A 1 122 ? 7.393 4.489 -17.056 1.00 86.12 122 GLU A CA 1
ATOM 1021 C C . GLU A 1 122 ? 6.543 3.552 -16.180 1.00 86.12 122 GLU A C 1
ATOM 1023 O O . GLU A 1 122 ? 5.386 3.271 -16.508 1.00 86.12 122 GLU A O 1
ATOM 1028 N N . ILE A 1 123 ? 7.065 3.098 -15.034 1.00 86.88 123 ILE A N 1
ATOM 1029 C CA . ILE A 1 123 ? 6.323 2.259 -14.086 1.00 86.88 123 ILE A CA 1
ATOM 1030 C C . ILE A 1 123 ? 5.484 3.158 -13.171 1.00 86.88 123 ILE A C 1
ATOM 1032 O O . ILE A 1 123 ? 5.783 3.372 -11.994 1.00 86.88 123 ILE A O 1
ATOM 1036 N N . VAL A 1 124 ? 4.364 3.643 -13.710 1.00 87.94 124 VAL A N 1
ATOM 1037 C CA . VAL A 1 124 ? 3.420 4.551 -13.024 1.00 87.94 124 VAL A CA 1
ATOM 1038 C C . VAL A 1 124 ? 2.933 3.997 -11.677 1.00 87.94 124 VAL A C 1
ATOM 1040 O O . VAL A 1 124 ? 2.686 4.754 -10.738 1.00 87.94 124 VAL A O 1
ATOM 1043 N N . LEU A 1 125 ? 2.854 2.669 -11.533 1.00 89.94 125 LEU A N 1
ATOM 1044 C CA . LEU A 1 125 ? 2.458 2.019 -10.278 1.00 89.94 125 LEU A CA 1
ATOM 1045 C C . LEU A 1 125 ? 3.339 2.437 -9.086 1.00 89.94 125 LEU A C 1
ATOM 1047 O O . LEU A 1 125 ? 2.836 2.513 -7.963 1.00 89.94 125 LEU A O 1
ATOM 1051 N N . ARG A 1 126 ? 4.622 2.757 -9.311 1.00 90.00 126 ARG A N 1
ATOM 1052 C CA . ARG A 1 126 ? 5.518 3.258 -8.255 1.00 90.00 126 ARG A CA 1
ATOM 1053 C C . ARG A 1 126 ? 5.127 4.643 -7.782 1.00 90.00 126 ARG A C 1
ATOM 1055 O O . ARG A 1 126 ? 5.065 4.860 -6.575 1.00 90.00 126 ARG A O 1
ATOM 1062 N N . GLN A 1 127 ? 4.799 5.547 -8.703 1.00 92.62 127 GLN A N 1
ATOM 1063 C CA . GLN A 1 127 ? 4.331 6.884 -8.344 1.00 92.62 127 GLN A CA 1
ATOM 1064 C C . GLN A 1 127 ? 3.044 6.804 -7.517 1.00 92.62 127 GLN A C 1
ATOM 1066 O O . GLN A 1 127 ? 2.946 7.436 -6.466 1.00 92.62 127 GLN A O 1
ATOM 1071 N N . ASN A 1 128 ? 2.093 5.962 -7.923 1.00 92.81 128 ASN A N 1
ATOM 1072 C CA . ASN A 1 128 ? 0.858 5.770 -7.165 1.00 92.81 128 ASN A CA 1
ATOM 1073 C C . ASN A 1 128 ? 1.136 5.203 -5.757 1.00 92.81 128 ASN A C 1
ATOM 1075 O O . ASN A 1 128 ? 0.542 5.625 -4.762 1.00 92.81 128 ASN A O 1
ATOM 1079 N N . PHE A 1 129 ? 2.088 4.269 -5.643 1.00 90.94 129 PHE A N 1
ATOM 1080 C CA . PHE A 1 129 ? 2.520 3.733 -4.352 1.00 90.94 129 PHE A CA 1
ATOM 1081 C C . PHE A 1 129 ? 3.163 4.809 -3.459 1.00 90.94 129 PHE A C 1
ATOM 1083 O O . PHE A 1 129 ? 2.845 4.883 -2.267 1.00 90.94 129 PHE A O 1
ATOM 1090 N N . ILE A 1 130 ? 3.999 5.684 -4.027 1.00 90.25 130 ILE A N 1
ATOM 1091 C CA . ILE A 1 130 ? 4.577 6.848 -3.336 1.00 90.25 130 ILE A CA 1
ATOM 1092 C C . ILE A 1 130 ? 3.465 7.786 -2.859 1.00 90.25 130 ILE A C 1
ATOM 1094 O O . ILE A 1 130 ? 3.446 8.147 -1.681 1.00 90.25 130 ILE A O 1
ATOM 1098 N N . ASN A 1 131 ? 2.478 8.100 -3.701 1.00 92.25 131 ASN A N 1
ATOM 1099 C CA . ASN A 1 131 ? 1.339 8.946 -3.324 1.00 92.25 131 ASN A CA 1
ATOM 1100 C C . ASN A 1 131 ? 0.594 8.378 -2.103 1.00 92.25 131 ASN A C 1
ATOM 1102 O O . ASN A 1 131 ? 0.271 9.111 -1.158 1.00 92.25 131 ASN A O 1
ATOM 1106 N N . CYS A 1 132 ? 0.372 7.058 -2.070 1.00 90.50 132 CYS A N 1
ATOM 1107 C CA . CYS A 1 132 ? -0.199 6.380 -0.906 1.00 90.50 132 CYS A CA 1
ATOM 1108 C C . CYS A 1 132 ? 0.670 6.550 0.352 1.00 90.50 132 CYS A C 1
ATOM 1110 O O . CYS A 1 132 ? 0.132 6.852 1.423 1.00 90.50 132 CYS A O 1
ATOM 1112 N N . ILE A 1 133 ? 1.993 6.383 0.241 1.00 87.94 133 ILE A N 1
ATOM 1113 C CA . ILE A 1 133 ? 2.951 6.581 1.344 1.00 87.94 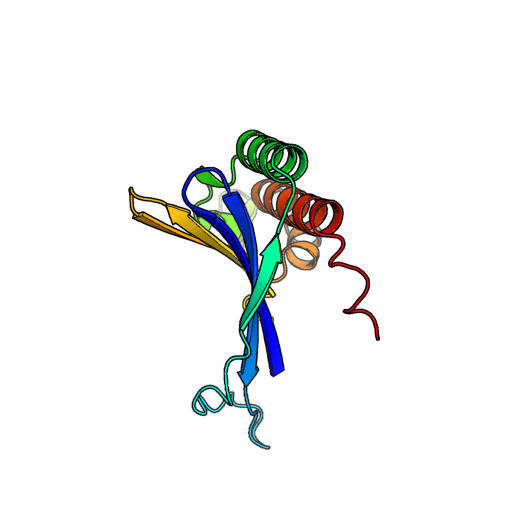133 ILE A CA 1
ATOM 1114 C C . ILE A 1 133 ? 2.888 8.019 1.864 1.00 87.94 133 ILE A C 1
ATOM 1116 O O . ILE A 1 133 ? 2.741 8.251 3.069 1.00 87.94 133 ILE A O 1
ATOM 1120 N N . GLU A 1 134 ? 2.968 9.000 0.974 1.00 89.12 134 GLU A N 1
ATOM 1121 C CA . GLU A 1 134 ? 2.972 10.411 1.342 1.00 89.12 134 GLU A CA 1
ATOM 1122 C C . GLU A 1 134 ? 1.677 10.817 2.041 1.00 89.12 134 GLU A C 1
ATOM 1124 O O . GLU A 1 134 ? 1.700 11.440 3.116 1.00 89.12 134 GLU A O 1
ATOM 1129 N N . LYS A 1 135 ? 0.536 10.400 1.480 1.00 89.56 135 LYS A N 1
ATOM 1130 C CA . LYS A 1 135 ? -0.773 10.635 2.086 1.00 89.56 135 LYS A CA 1
ATOM 1131 C C . LYS A 1 135 ? -0.866 9.985 3.456 1.00 89.56 135 LYS A C 1
ATOM 1133 O O . LYS A 1 135 ? -1.315 10.628 4.412 1.00 89.56 135 LYS A O 1
ATOM 1138 N N . PHE A 1 136 ? -0.408 8.743 3.573 1.00 87.31 136 PHE A N 1
ATOM 1139 C CA . PHE A 1 136 ? -0.371 8.023 4.834 1.00 87.31 136 PHE A CA 1
ATOM 1140 C C . PHE A 1 136 ? 0.414 8.808 5.892 1.00 87.31 136 PHE A C 1
ATOM 1142 O O . PHE A 1 136 ? -0.094 9.061 6.991 1.00 87.31 136 PHE A O 1
ATOM 1149 N N . TRP A 1 137 ? 1.624 9.269 5.573 1.00 84.31 137 TRP A N 1
ATOM 1150 C CA . TRP A 1 137 ? 2.446 10.029 6.516 1.00 84.31 137 TRP A CA 1
ATOM 1151 C C . TRP A 1 137 ? 1.824 11.368 6.909 1.00 84.31 137 TRP A C 1
ATOM 1153 O O . TRP A 1 137 ? 1.891 11.749 8.086 1.00 84.31 137 TRP A O 1
ATOM 1163 N N . LYS A 1 138 ? 1.191 12.057 5.953 1.00 86.06 138 LYS A N 1
ATOM 1164 C CA . LYS A 1 138 ? 0.479 13.322 6.174 1.00 86.06 138 LYS A CA 1
ATOM 1165 C C . LYS A 1 138 ? -0.705 13.137 7.121 1.00 86.06 138 LYS A C 1
ATOM 1167 O O . LYS A 1 138 ? -0.832 13.859 8.106 1.00 86.06 138 LYS A O 1
ATOM 1172 N N . VAL A 1 139 ? -1.544 12.134 6.874 1.00 84.19 139 VAL A N 1
ATOM 1173 C CA . VAL A 1 139 ? -2.737 11.853 7.688 1.00 84.19 139 VAL A CA 1
ATOM 1174 C C . VAL A 1 139 ? -2.356 11.419 9.107 1.00 84.19 139 VAL A C 1
ATOM 1176 O O . VAL A 1 139 ? -2.980 11.841 10.093 1.00 84.19 139 VAL A O 1
ATOM 1179 N N . THR A 1 140 ? -1.312 10.599 9.225 1.00 77.19 140 THR A N 1
ATOM 1180 C CA . THR A 1 140 ? -0.866 10.031 10.503 1.00 77.19 140 THR A CA 1
ATOM 1181 C C . THR A 1 140 ? 0.065 10.954 11.298 1.00 77.19 140 THR A C 1
ATOM 1183 O O . THR A 1 140 ? 0.364 10.642 12.455 1.00 77.19 140 THR A O 1
ATOM 1186 N N . ASN A 1 141 ? 0.499 12.090 10.732 1.00 74.38 141 ASN A N 1
ATOM 1187 C CA . ASN A 1 141 ? 1.506 13.002 11.299 1.00 74.38 141 ASN A CA 1
ATOM 1188 C C . ASN A 1 141 ? 2.816 12.294 11.699 1.00 74.38 141 ASN A C 1
ATOM 1190 O O . ASN A 1 141 ? 3.478 12.696 12.657 1.00 74.38 141 ASN A O 1
ATOM 1194 N N . SER A 1 142 ? 3.177 11.211 11.007 1.00 65.81 142 SER A N 1
ATOM 1195 C CA . SER A 1 142 ? 4.255 10.318 11.456 1.00 65.81 142 SER A CA 1
ATOM 1196 C C . SER A 1 142 ? 5.604 10.545 10.742 1.00 65.81 142 SER A C 1
ATOM 1198 O O . SER A 1 142 ? 6.598 9.954 11.155 1.00 65.81 142 SER A O 1
ATOM 1200 N N . ARG A 1 143 ? 5.687 11.474 9.764 1.00 56.66 143 ARG A N 1
ATOM 1201 C CA . ARG A 1 143 ? 6.938 11.840 9.045 1.00 56.66 143 ARG A CA 1
ATOM 1202 C C . ARG A 1 143 ? 7.979 12.530 9.952 1.00 56.66 143 ARG A C 1
ATOM 1204 O O . ARG A 1 143 ? 9.175 12.367 9.758 1.00 56.66 143 ARG A O 1
ATOM 1211 N N . LYS 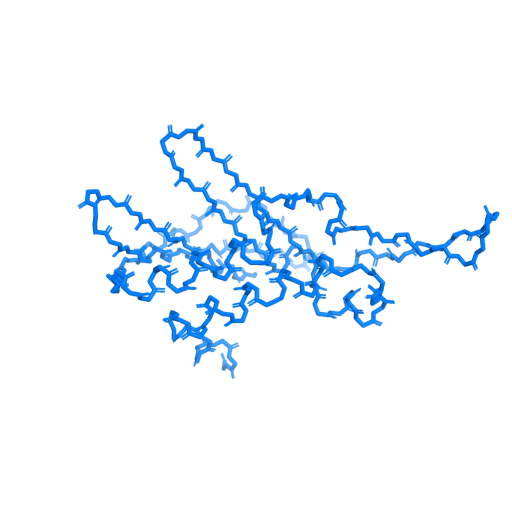A 1 144 ? 7.547 13.256 10.996 1.00 42.50 144 LYS A N 1
ATOM 1212 C CA . LYS A 1 144 ? 8.407 14.145 11.819 1.00 42.50 144 LYS A CA 1
ATOM 1213 C C . LYS A 1 144 ? 9.429 13.456 12.749 1.00 42.50 144 LYS A C 1
ATOM 1215 O O . LYS A 1 144 ? 10.102 14.157 13.494 1.00 42.50 144 LYS A O 1
ATOM 1220 N N . LYS A 1 145 ? 9.562 12.123 12.756 1.00 41.81 145 LYS A N 1
ATOM 1221 C CA . LYS A 1 145 ? 10.414 11.407 13.735 1.00 41.81 145 LYS A CA 1
ATOM 1222 C C . LYS A 1 145 ? 11.545 10.551 13.145 1.00 41.81 145 LYS A C 1
ATOM 1224 O O . LYS A 1 145 ? 12.130 9.785 13.899 1.00 41.81 145 LYS A O 1
ATOM 1229 N N . TYR A 1 146 ? 11.828 10.669 11.844 1.00 38.97 146 TYR A N 1
ATOM 1230 C CA . TYR A 1 146 ? 12.734 9.761 11.116 1.00 38.97 146 TYR A CA 1
ATOM 1231 C C . TYR A 1 146 ? 13.894 10.433 10.368 1.00 38.97 146 TYR A C 1
ATOM 1233 O O . TYR A 1 146 ? 14.623 9.753 9.663 1.00 38.97 146 TYR A O 1
ATOM 1241 N N . LEU A 1 147 ? 14.080 11.745 10.545 1.00 29.67 147 LEU A N 1
ATOM 1242 C CA . LEU A 1 147 ? 15.231 12.502 10.029 1.00 29.67 147 LEU A CA 1
ATOM 1243 C C . LEU A 1 147 ? 16.128 13.028 11.168 1.00 29.67 147 LEU A C 1
ATOM 1245 O O . LEU A 1 147 ? 16.678 14.120 11.076 1.00 29.67 147 LEU A O 1
ATOM 1249 N N . ARG A 1 148 ? 16.221 12.295 12.279 1.00 28.19 148 ARG A N 1
A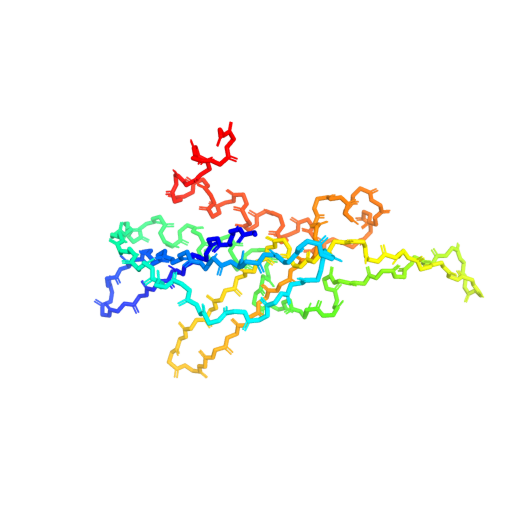TOM 1250 C CA . ARG A 1 148 ? 17.200 12.548 13.344 1.00 28.19 148 ARG A CA 1
ATOM 1251 C C . ARG A 1 148 ? 17.819 11.240 13.785 1.00 28.19 148 ARG A C 1
ATOM 1253 O O . ARG A 1 148 ? 17.029 10.281 13.953 1.00 28.19 148 ARG A O 1
#

pLDDT: mean 77.11, std 14.42, range [28.19, 93.69]

Foldseek 3Di:
DKDKDWAWDDDPNWIKIKIWIFDWDADPVRDTDPPDGPDIDIDIDTADPVLVVVLVVLCVVLVVVVDDQVLQEDQWDDPDPVDIDGDDQPFDFPDKYWDDDPVGIDIHTHRPLPVVCVVVVVSVNSVSVVSSVVSVCVSVVPPPPPPD

Nearest PDB structures (foldseek):
  1lwt-assembly1_A  TM=4.497E-01  e=2.029E-01  Saccharomyces cerevisiae
  1jva-assembly2_B  TM=2.933E-01  e=1.339E-01  Saccharomyces cerevisiae
  1jva-assembly1_A  TM=3.349E-01  e=4.662E-01  Saccharomyces cerevisiae
  1um2-assembly2_B  TM=2.930E-01  e=4.140E-01  Saccharomyces cerevisiae
  1gpp-assembly1_A  TM=2.057E-01  e=3.264E-01  Saccharomyces cerevisiae

Mean predicted aligned error: 9.55 Å

Solvent-accessible surface area (backbone atoms only — not comparable to full-atom values): 8959 Å² total; per-residue (Å²): 90,78,48,77,48,67,35,75,46,76,57,95,91,44,39,28,39,38,37,36,43,46,46,41,54,64,46,100,82,74,49,75,48,90,52,74,72,63,69,68,53,75,46,79,42,80,44,57,65,68,55,54,51,55,48,50,53,46,36,60,74,51,39,59,92,72,60,50,48,64,73,51,57,66,44,70,46,75,79,51,102,89,42,68,49,73,60,80,83,86,61,67,79,70,45,69,48,58,48,72,60,96,91,47,75,50,76,45,52,34,50,46,44,69,65,51,30,75,73,41,62,84,50,54,60,28,57,35,52,48,51,46,50,54,49,48,32,64,71,66,66,62,64,88,74,75,90,118

Sequence (148 aa):
MRTRNIIIANKKNKWSLIFYDRFYSEDTSGYIIKSQPIKTKIYKKSINKRKANELLLTFDAERIWSFDTDSLNIMERKINDSMSTFISMTHGVSHRFEFINKDGYRIVKCYNPEGYLEELPEIVLRQNFINCIEKFWKVTNSRKKYLR